Protein AF-G3F4I1-F1 (afdb_monomer_lite)

pLDDT: mean 98.04, std 0.76, range [95.25, 98.75]

Organism: Aspergillus ficuum (NCBI:txid5058)

Secondary structure (DSSP, 8-state):
-B-TTTT-EEEEEEE-TT-SSTTS--B--GGGHHHHH-TTSPEEEEEEEGGGTSPEEPPSSEE----TT----BS--EE--TT--SEE-

Radius of gyration: 16.93 Å; chains: 1; bounding box: 43×23×40 Å

InterPro domains:
  IPR011050 Pectin lyase fold/virulence factor [SSF51126] (1-89)
  IPR012334 Pectin lyase fold [G3DSA:2.160.20.10] (1-89)

Sequence (89 aa):
FDFTGTEGTETTTGCAPWGTASQCQVAINLHSWCDNYQASAPKVSVTYDKAGILPITVNSNKSIVGQGTKGVIKGKGLRVVSGAKNVII

Structure (mmCIF, N/CA/C/O backbone):
data_AF-G3F4I1-F1
#
_entry.id   AF-G3F4I1-F1
#
loop_
_atom_site.group_PDB
_atom_site.id
_atom_site.type_symbol
_atom_site.label_atom_id
_atom_site.label_alt_id
_atom_site.label_comp_id
_atom_site.label_asym_id
_atom_site.label_entity_id
_atom_site.label_seq_id
_atom_site.pdbx_PDB_ins_code
_atom_site.Cartn_x
_atom_site.Cartn_y
_atom_site.Cartn_z
_atom_site.occupancy
_atom_site.B_iso_or_equiv
_atom_site.auth_seq_id
_atom_site.auth_comp_id
_atom_site.auth_asym_id
_atom_site.auth_atom_id
_atom_site.pdbx_PDB_model_num
ATOM 1 N N . PHE A 1 1 ? -16.894 0.664 2.031 1.00 97.25 1 PHE A N 1
ATOM 2 C CA . PHE A 1 1 ? -16.133 1.918 1.906 1.00 97.25 1 PHE A CA 1
ATOM 3 C C . PHE A 1 1 ? -15.048 1.715 0.866 1.00 97.25 1 PHE A C 1
ATOM 5 O O . PHE A 1 1 ? -14.141 0.929 1.108 1.00 97.25 1 PHE A O 1
ATOM 12 N N . ASP A 1 2 ? -15.190 2.333 -0.307 1.00 98.44 2 ASP A N 1
ATOM 13 C CA . ASP A 1 2 ? -14.191 2.255 -1.378 1.00 98.44 2 ASP A CA 1
ATOM 14 C C . ASP A 1 2 ? -13.389 3.560 -1.410 1.00 98.44 2 ASP A C 1
ATOM 16 O O . ASP A 1 2 ? -13.967 4.632 -1.573 1.00 98.44 2 ASP A O 1
ATOM 20 N N . PHE A 1 3 ? -12.083 3.454 -1.181 1.00 98.69 3 PHE A N 1
ATOM 21 C CA . PHE A 1 3 ? -11.125 4.556 -1.224 1.00 98.69 3 PHE A CA 1
ATOM 22 C C . PHE A 1 3 ? -10.292 4.544 -2.511 1.00 98.69 3 PHE A C 1
ATOM 24 O O . PHE A 1 3 ? -9.429 5.399 -2.690 1.00 98.69 3 PHE A O 1
ATOM 31 N N . THR A 1 4 ? -10.518 3.592 -3.422 1.00 98.50 4 THR A N 1
ATOM 32 C CA . THR A 1 4 ? -9.872 3.625 -4.735 1.00 98.50 4 THR A CA 1
ATOM 33 C C . THR A 1 4 ? -10.206 4.950 -5.431 1.00 98.50 4 THR A C 1
ATOM 35 O O . THR A 1 4 ? -11.361 5.362 -5.508 1.00 98.50 4 THR A O 1
ATOM 38 N N . GLY A 1 5 ? -9.177 5.640 -5.907 1.00 98.25 5 GLY A N 1
ATOM 39 C CA . GLY A 1 5 ? -9.246 6.908 -6.616 1.00 98.25 5 GLY A CA 1
ATOM 40 C C . GLY A 1 5 ? -9.342 8.140 -5.721 1.00 98.25 5 GLY A C 1
ATOM 41 O O . GLY A 1 5 ? -9.175 9.246 -6.231 1.00 98.25 5 GLY A O 1
ATOM 42 N N . THR A 1 6 ? -9.547 8.004 -4.404 1.00 98.62 6 THR A N 1
ATOM 43 C CA . THR A 1 6 ? -9.777 9.175 -3.533 1.00 98.62 6 THR A CA 1
ATOM 44 C C . THR A 1 6 ? -8.552 10.074 -3.392 1.00 98.62 6 THR A C 1
ATOM 46 O O . THR A 1 6 ? -8.689 11.235 -3.020 1.00 98.62 6 THR A O 1
ATOM 49 N N . GLU A 1 7 ? -7.358 9.555 -3.685 1.00 98.50 7 GLU A N 1
A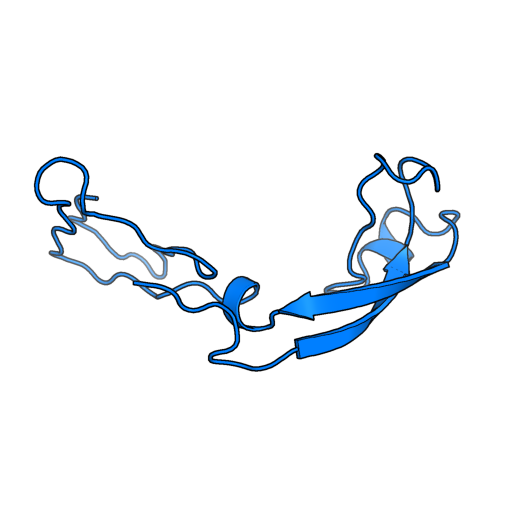TOM 50 C CA . GLU A 1 7 ? -6.095 10.306 -3.635 1.00 98.50 7 GLU A CA 1
ATOM 51 C C . GLU A 1 7 ? -5.411 10.405 -5.010 1.00 98.50 7 GLU A C 1
ATOM 53 O O . GLU A 1 7 ? -4.300 10.931 -5.117 1.00 98.50 7 GLU A O 1
ATOM 58 N N . GLY A 1 8 ? -6.089 9.954 -6.072 1.00 98.44 8 GLY A N 1
ATOM 59 C CA . GLY A 1 8 ? -5.577 9.905 -7.441 1.00 98.44 8 GLY A CA 1
ATOM 60 C C . GLY A 1 8 ? -4.507 8.833 -7.672 1.00 98.44 8 GLY A C 1
ATOM 61 O O . GLY A 1 8 ? -4.131 8.080 -6.775 1.00 98.44 8 GLY A O 1
ATOM 62 N N . THR A 1 9 ? -3.990 8.782 -8.897 1.00 98.44 9 THR A N 1
ATOM 63 C CA . THR A 1 9 ? -2.940 7.840 -9.308 1.00 98.44 9 THR A CA 1
ATOM 64 C C . THR A 1 9 ? -1.586 8.525 -9.446 1.00 98.44 9 THR A C 1
ATOM 66 O O . THR A 1 9 ? -1.504 9.736 -9.649 1.00 98.44 9 THR A O 1
ATOM 69 N N . GLU A 1 10 ? -0.519 7.740 -9.387 1.00 97.94 10 GLU A N 1
ATOM 70 C CA . GLU A 1 10 ? 0.848 8.174 -9.657 1.00 97.94 10 GLU A CA 1
ATOM 71 C C . GLU A 1 10 ? 1.507 7.210 -10.643 1.00 97.94 10 GLU A C 1
ATOM 73 O O . GLU A 1 10 ? 1.208 6.018 -10.628 1.00 97.94 10 GLU A O 1
ATOM 78 N N . THR A 1 11 ? 2.375 7.728 -11.516 1.00 98.50 11 THR A N 1
ATOM 79 C CA . THR A 1 11 ? 3.205 6.913 -12.412 1.00 98.50 11 THR A CA 1
ATOM 80 C C . THR A 1 11 ? 4.668 7.195 -12.126 1.00 98.50 11 THR A C 1
ATOM 82 O O . THR A 1 11 ? 5.107 8.339 -12.229 1.00 98.50 11 THR A O 1
ATOM 85 N N . THR A 1 12 ? 5.419 6.157 -11.773 1.00 98.06 12 THR A N 1
ATOM 86 C CA . THR A 1 12 ? 6.842 6.251 -11.431 1.00 98.06 12 THR A CA 1
ATOM 87 C C . THR A 1 12 ? 7.643 5.144 -12.111 1.00 98.06 12 THR A C 1
ATOM 89 O O . THR A 1 12 ? 7.095 4.247 -12.758 1.00 98.06 12 THR A O 1
ATOM 92 N N . THR A 1 13 ? 8.967 5.215 -11.987 1.00 98.56 13 THR A N 1
ATOM 93 C CA . THR A 1 13 ? 9.863 4.132 -12.400 1.00 98.56 13 THR A CA 1
ATOM 94 C C . THR A 1 13 ? 10.056 3.165 -11.234 1.00 98.56 13 THR A C 1
ATOM 96 O O . THR A 1 13 ? 10.577 3.546 -10.187 1.00 98.56 13 THR A O 1
ATOM 99 N N . GLY A 1 14 ? 9.651 1.913 -11.430 1.00 98.50 14 GLY A N 1
ATOM 100 C CA . GLY A 1 14 ? 9.871 0.780 -10.537 1.00 98.50 14 GLY A CA 1
ATOM 101 C C . GLY A 1 14 ? 10.856 -0.240 -11.114 1.00 98.50 14 GLY A C 1
ATOM 102 O O . GLY A 1 14 ? 11.618 0.063 -12.038 1.00 98.50 14 GLY A O 1
ATOM 103 N N . CYS A 1 15 ? 10.818 -1.467 -10.594 1.00 98.69 15 CYS A N 1
ATOM 104 C CA . CYS A 1 15 ? 11.629 -2.586 -11.078 1.00 98.69 15 CYS A CA 1
ATOM 105 C C . CYS A 1 15 ? 10.854 -3.913 -11.107 1.00 98.69 15 CYS A C 1
ATOM 107 O O . CYS A 1 15 ? 9.879 -4.089 -10.380 1.00 98.69 15 CYS A O 1
ATOM 109 N N . ALA A 1 16 ? 11.297 -4.862 -11.936 1.00 98.56 16 ALA A N 1
ATOM 110 C CA . ALA A 1 16 ? 10.703 -6.193 -12.095 1.00 98.56 16 ALA A CA 1
ATOM 111 C C . ALA A 1 16 ? 11.628 -7.307 -11.551 1.00 98.56 16 ALA A C 1
ATOM 113 O O . ALA A 1 16 ? 12.245 -8.034 -12.332 1.00 98.56 16 ALA A O 1
ATOM 114 N N . PRO A 1 17 ? 11.761 -7.455 -10.219 1.00 98.25 17 PRO A N 1
ATOM 115 C CA . PRO A 1 17 ? 12.715 -8.395 -9.621 1.00 98.25 17 PRO A CA 1
ATOM 116 C C . PRO A 1 17 ? 12.309 -9.872 -9.752 1.00 98.25 17 PRO A C 1
ATOM 118 O O . PRO A 1 17 ? 13.150 -10.751 -9.594 1.00 98.25 17 PRO A O 1
ATOM 121 N N . TRP A 1 18 ? 11.040 -10.161 -10.057 1.00 98.00 18 TRP A N 1
ATOM 122 C CA . TRP A 1 18 ? 10.497 -11.528 -10.124 1.00 98.00 18 TRP A CA 1
ATOM 123 C C . TRP A 1 18 ? 10.078 -11.944 -11.540 1.00 98.00 18 TRP A C 1
ATOM 125 O O . TRP A 1 18 ? 9.243 -12.830 -11.715 1.00 98.00 18 TRP A O 1
ATOM 135 N N . GLY A 1 19 ? 10.651 -11.298 -12.557 1.00 97.06 19 GLY A N 1
ATOM 136 C CA . GLY A 1 19 ? 10.331 -11.523 -13.966 1.00 97.06 19 GLY A CA 1
ATOM 137 C C . GLY A 1 19 ? 9.364 -10.491 -14.545 1.00 97.06 19 GLY A C 1
ATOM 138 O O . GLY A 1 19 ? 8.771 -9.684 -13.834 1.00 97.06 19 GLY A O 1
ATOM 139 N N . THR A 1 20 ? 9.238 -10.506 -15.872 1.00 96.62 20 THR A N 1
ATOM 140 C CA . THR A 1 20 ? 8.479 -9.519 -16.664 1.00 96.62 20 THR A CA 1
ATOM 141 C C . THR A 1 20 ? 7.233 -10.106 -17.330 1.00 96.62 20 THR A C 1
ATOM 143 O O . THR A 1 20 ? 6.600 -9.448 -18.155 1.00 96.62 20 THR A O 1
ATOM 146 N N . ALA A 1 21 ? 6.869 -11.348 -16.998 1.00 97.00 21 ALA A N 1
ATOM 147 C CA . ALA A 1 21 ? 5.630 -11.951 -17.477 1.00 97.00 21 ALA A CA 1
ATOM 148 C C . ALA A 1 21 ? 4.409 -11.252 -16.852 1.00 97.00 21 ALA A C 1
ATOM 150 O O . ALA A 1 21 ? 4.489 -10.705 -15.756 1.00 97.00 21 ALA A O 1
ATOM 151 N N . SER A 1 22 ? 3.252 -11.311 -17.514 1.00 95.25 22 SER A N 1
ATOM 152 C CA . SER A 1 22 ? 2.036 -10.586 -17.096 1.00 95.25 22 SER A CA 1
ATOM 153 C C . SER A 1 22 ? 1.467 -11.001 -15.733 1.00 95.25 22 SER A C 1
ATOM 155 O O . SER A 1 22 ? 0.677 -10.261 -15.156 1.00 95.25 22 SER A O 1
ATOM 157 N N . GLN A 1 23 ? 1.843 -12.179 -15.230 1.00 97.31 23 GLN A N 1
ATOM 158 C CA . GLN A 1 23 ? 1.450 -12.682 -13.908 1.00 97.31 23 GLN A CA 1
ATOM 159 C C . GLN A 1 23 ? 2.477 -12.350 -12.814 1.00 97.31 23 GLN A C 1
ATOM 161 O O . GLN A 1 23 ? 2.215 -12.585 -11.636 1.00 97.31 23 GLN A O 1
ATOM 166 N N . CYS A 1 24 ? 3.651 -11.830 -13.182 1.00 97.88 24 CYS A N 1
ATOM 167 C CA . CYS A 1 24 ? 4.659 -11.405 -12.222 1.00 97.88 24 CYS A CA 1
ATOM 168 C C . CYS A 1 24 ? 4.250 -10.065 -11.609 1.00 97.88 24 CYS A C 1
ATOM 170 O O . CYS A 1 24 ? 3.854 -9.132 -12.308 1.00 97.88 24 CYS A O 1
ATOM 172 N N . GLN A 1 25 ? 4.407 -9.946 -10.294 1.00 98.25 25 GLN A N 1
ATOM 173 C CA . GLN A 1 25 ? 4.349 -8.646 -9.644 1.00 98.25 25 GLN A CA 1
ATOM 174 C C . GLN A 1 25 ? 5.612 -7.837 -9.983 1.00 98.25 25 GLN A C 1
ATOM 176 O O . GLN A 1 25 ? 6.705 -8.385 -10.122 1.00 98.25 25 GLN A O 1
ATOM 181 N N . VAL A 1 26 ? 5.467 -6.517 -10.071 1.00 98.44 26 VAL A N 1
ATOM 182 C CA . VAL A 1 26 ? 6.582 -5.562 -10.126 1.00 98.44 26 VAL A CA 1
ATOM 183 C C . VAL A 1 26 ? 6.611 -4.730 -8.844 1.00 98.44 26 VAL A C 1
ATOM 185 O O . VAL A 1 26 ? 5.624 -4.664 -8.108 1.00 98.44 26 VAL A O 1
ATOM 188 N N . ALA A 1 27 ? 7.742 -4.100 -8.554 1.00 98.44 27 ALA A N 1
ATOM 189 C CA . ALA A 1 27 ? 7.938 -3.286 -7.364 1.00 98.44 27 ALA A CA 1
ATOM 190 C C . ALA A 1 27 ? 7.937 -1.792 -7.707 1.00 98.44 27 ALA A C 1
ATOM 192 O O . ALA A 1 27 ? 8.579 -1.360 -8.665 1.00 98.44 27 ALA A O 1
ATOM 193 N N . ILE A 1 28 ? 7.257 -0.991 -6.885 1.00 98.56 28 ILE A N 1
ATOM 194 C CA . ILE A 1 28 ? 7.429 0.468 -6.855 1.00 98.56 28 ILE A CA 1
ATOM 195 C C . ILE A 1 28 ? 8.811 0.751 -6.250 1.00 98.56 28 ILE A C 1
ATOM 197 O O . ILE A 1 28 ? 9.156 0.151 -5.231 1.00 98.56 28 ILE A O 1
ATOM 201 N N . ASN A 1 29 ? 9.589 1.678 -6.822 1.00 98.25 29 ASN A N 1
ATOM 202 C CA . ASN A 1 29 ? 10.893 2.067 -6.266 1.00 98.25 29 ASN A CA 1
ATOM 203 C C . ASN A 1 29 ? 10.755 3.001 -5.046 1.00 98.25 29 ASN A C 1
ATOM 205 O O . ASN A 1 29 ? 11.307 4.100 -4.998 1.00 98.25 29 ASN A O 1
ATOM 209 N N . LEU A 1 30 ? 9.960 2.590 -4.060 1.00 96.56 30 LEU A N 1
ATOM 210 C CA . LEU A 1 30 ? 9.724 3.365 -2.851 1.00 96.56 30 LEU A CA 1
ATOM 211 C C . LEU A 1 30 ? 10.987 3.347 -1.980 1.00 96.56 30 LEU A C 1
ATOM 213 O O . LEU A 1 30 ? 11.572 2.289 -1.759 1.00 96.56 30 LEU A O 1
ATOM 217 N N . HIS A 1 31 ? 11.414 4.516 -1.492 1.00 96.31 31 HIS A N 1
ATOM 218 C CA . HIS A 1 31 ? 12.628 4.671 -0.672 1.00 96.31 31 HIS A CA 1
ATOM 219 C C . HIS A 1 31 ? 13.897 4.062 -1.308 1.00 96.31 31 HIS A C 1
ATOM 221 O O . HIS A 1 31 ? 14.744 3.513 -0.604 1.00 96.31 31 HIS A O 1
ATOM 227 N N . SER A 1 32 ? 14.014 4.133 -2.641 1.00 97.88 32 SER A N 1
ATOM 228 C CA . SER A 1 32 ? 15.133 3.557 -3.405 1.00 97.88 32 SER A CA 1
ATOM 229 C C . SER A 1 32 ? 15.295 2.043 -3.216 1.00 97.88 32 SER A C 1
ATOM 231 O O . SER A 1 32 ? 16.402 1.515 -3.306 1.00 97.88 32 SER A O 1
ATOM 233 N N . TRP A 1 33 ? 14.209 1.314 -2.932 1.00 98.50 33 TRP A N 1
ATOM 234 C CA . TRP A 1 33 ? 14.277 -0.130 -2.702 1.00 98.50 33 TRP A CA 1
ATOM 235 C C . TRP A 1 33 ? 14.825 -0.900 -3.909 1.00 98.50 33 TRP A C 1
ATOM 237 O O . TRP A 1 33 ? 15.663 -1.783 -3.732 1.00 98.50 33 TRP A O 1
ATOM 247 N N . CYS A 1 34 ? 14.409 -0.549 -5.130 1.00 98.56 34 CYS A N 1
ATOM 248 C CA . CYS A 1 34 ? 14.938 -1.180 -6.337 1.00 98.56 34 CYS A CA 1
ATOM 249 C C . CYS A 1 34 ? 16.444 -0.947 -6.451 1.00 98.56 34 CYS A C 1
ATOM 251 O O 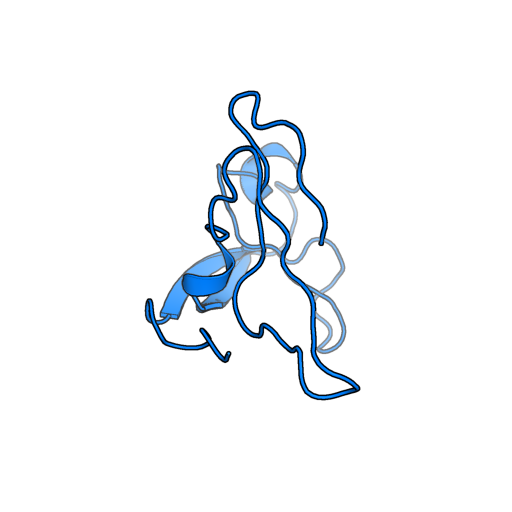. CYS A 1 34 ? 17.190 -1.890 -6.684 1.00 98.56 34 CYS A O 1
ATOM 253 N N . ASP A 1 35 ? 16.895 0.283 -6.215 1.00 97.75 35 ASP A N 1
ATOM 254 C CA . ASP A 1 35 ? 18.307 0.644 -6.340 1.00 97.75 35 ASP A CA 1
ATOM 255 C C . ASP A 1 35 ? 19.168 -0.042 -5.264 1.00 97.75 35 ASP A C 1
ATOM 257 O O . ASP A 1 35 ? 20.272 -0.499 -5.549 1.00 97.75 35 ASP A O 1
ATOM 261 N N . ASN A 1 36 ? 18.649 -0.164 -4.039 1.00 98.25 36 ASN A N 1
ATOM 262 C CA . ASN A 1 36 ? 19.395 -0.686 -2.893 1.00 98.25 36 ASN A CA 1
ATOM 263 C C . ASN A 1 36 ? 19.367 -2.218 -2.778 1.00 98.25 36 ASN A C 1
ATOM 265 O O . ASN A 1 36 ? 20.325 -2.808 -2.284 1.00 98.25 36 ASN A O 1
ATOM 269 N N . TYR A 1 37 ? 18.277 -2.871 -3.198 1.00 98.06 37 TYR A N 1
ATOM 270 C CA . TYR A 1 37 ? 18.060 -4.305 -2.959 1.00 98.06 37 TYR A CA 1
ATOM 271 C C . TYR A 1 37 ? 17.925 -5.139 -4.231 1.00 98.06 37 TYR A C 1
ATOM 273 O O . TYR A 1 37 ? 18.053 -6.359 -4.167 1.00 98.06 37 TYR A O 1
ATOM 281 N N . GLN A 1 38 ? 17.650 -4.512 -5.375 1.00 98.00 38 GLN A N 1
ATOM 282 C CA . GLN A 1 38 ? 17.405 -5.183 -6.654 1.00 98.00 38 GLN A CA 1
ATOM 283 C C . GLN A 1 38 ? 18.048 -4.398 -7.807 1.00 98.00 38 GLN A C 1
ATOM 285 O O . GLN A 1 38 ? 17.437 -4.200 -8.855 1.00 98.00 38 GLN A O 1
ATOM 290 N N . ALA A 1 39 ? 19.287 -3.933 -7.613 1.00 96.69 39 ALA A N 1
ATOM 291 C CA . ALA A 1 39 ? 19.959 -2.995 -8.519 1.00 96.69 39 ALA A CA 1
ATOM 292 C C . ALA A 1 39 ? 20.084 -3.499 -9.971 1.00 96.69 39 ALA A C 1
ATOM 294 O O . ALA A 1 39 ? 20.163 -2.703 -10.905 1.00 96.69 39 ALA A O 1
ATOM 2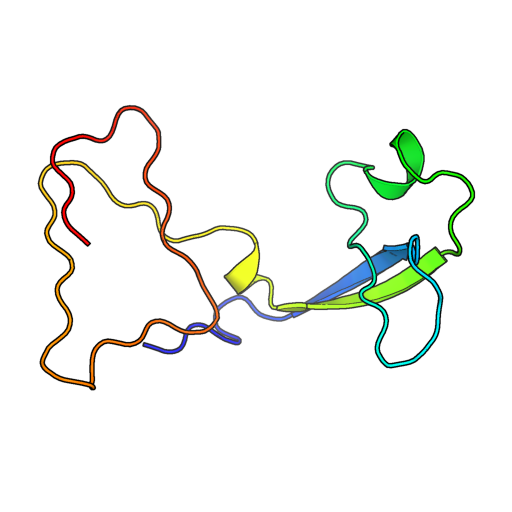95 N N . SER A 1 40 ? 20.111 -4.822 -10.165 1.00 97.62 40 SER A N 1
ATOM 296 C CA . SER A 1 40 ? 20.173 -5.474 -11.477 1.00 97.62 40 SER A CA 1
ATOM 297 C C . SER A 1 40 ? 18.801 -5.784 -12.086 1.00 97.62 40 SER A C 1
ATOM 299 O O . SER A 1 40 ? 18.739 -6.248 -13.226 1.00 97.62 40 SER A O 1
ATOM 301 N N . ALA A 1 41 ? 17.701 -5.554 -11.363 1.00 98.38 41 ALA A N 1
ATOM 302 C CA . ALA A 1 41 ? 16.365 -5.830 -11.867 1.00 98.38 41 ALA A CA 1
ATOM 303 C C . ALA A 1 41 ? 15.993 -4.861 -13.008 1.00 98.38 41 ALA A C 1
ATOM 305 O O . ALA A 1 41 ? 16.296 -3.665 -12.933 1.00 98.38 41 ALA A O 1
ATOM 306 N N . PRO A 1 42 ? 15.291 -5.334 -14.057 1.00 98.31 42 PRO A N 1
ATOM 307 C CA . PRO A 1 42 ? 14.823 -4.472 -15.136 1.00 98.31 42 PRO A CA 1
ATOM 308 C C . PRO A 1 42 ? 13.948 -3.335 -14.608 1.00 98.31 42 PRO A C 1
ATOM 310 O O . PRO A 1 42 ? 13.041 -3.567 -13.806 1.00 98.31 42 PRO A O 1
ATOM 313 N N . LYS A 1 43 ? 14.193 -2.111 -15.086 1.00 98.19 43 LYS A N 1
ATOM 314 C CA . LYS A 1 43 ? 13.347 -0.953 -14.777 1.00 98.19 43 LYS A CA 1
ATOM 315 C C . LYS A 1 43 ? 12.037 -1.040 -15.552 1.00 98.19 43 LYS A C 1
ATOM 317 O O . LYS A 1 43 ? 12.037 -1.395 -16.728 1.00 98.19 43 LYS A O 1
ATOM 322 N N . VAL A 1 44 ? 10.933 -0.680 -14.906 1.00 98.12 44 VAL A N 1
ATOM 323 C CA . VAL A 1 44 ? 9.592 -0.695 -15.508 1.00 98.12 44 VAL A CA 1
ATOM 324 C C . VAL A 1 44 ? 8.807 0.548 -15.103 1.00 98.12 44 VAL A C 1
ATOM 326 O O . VAL A 1 44 ? 9.028 1.096 -14.025 1.00 98.12 44 VAL A O 1
ATOM 329 N N . SER A 1 45 ? 7.885 1.001 -15.952 1.00 98.19 45 SER A N 1
ATOM 330 C CA . SER A 1 45 ? 6.913 2.021 -15.548 1.00 98.19 45 SER A CA 1
ATOM 331 C C . SER A 1 45 ? 5.825 1.366 -14.700 1.00 98.19 45 SER A C 1
ATOM 333 O O . SER A 1 45 ? 5.304 0.314 -15.068 1.00 98.19 45 SER A O 1
ATOM 335 N N . VAL A 1 46 ? 5.503 1.970 -13.558 1.00 98.06 46 VAL A N 1
ATOM 336 C CA . VAL A 1 46 ? 4.461 1.493 -12.647 1.00 98.06 46 VAL A CA 1
ATOM 337 C C . VAL A 1 46 ? 3.463 2.618 -12.425 1.00 98.06 46 VAL A C 1
ATOM 339 O O . VAL A 1 46 ? 3.854 3.707 -12.012 1.00 98.06 46 VAL A O 1
ATOM 342 N N . THR A 1 47 ? 2.181 2.339 -12.654 1.00 98.31 47 THR A N 1
ATOM 343 C CA . THR A 1 47 ? 1.073 3.229 -12.290 1.00 98.31 47 THR A CA 1
ATOM 344 C C . THR A 1 47 ? 0.284 2.602 -11.150 1.00 98.31 47 THR A C 1
ATOM 346 O O . THR A 1 47 ? -0.131 1.448 -11.250 1.00 98.31 47 THR A O 1
ATOM 349 N N . TYR A 1 48 ? 0.070 3.343 -10.066 1.00 98.19 48 TYR A N 1
ATOM 350 C CA . TYR A 1 48 ? -0.655 2.856 -8.893 1.00 98.19 48 TYR A CA 1
ATOM 351 C C . TYR A 1 48 ? -1.565 3.926 -8.295 1.00 98.19 48 TYR A C 1
ATOM 353 O O . TYR A 1 48 ? -1.403 5.124 -8.527 1.00 98.19 48 TYR A O 1
ATOM 361 N N . ASP A 1 49 ? -2.537 3.471 -7.510 1.00 98.50 49 ASP A N 1
ATOM 362 C CA . ASP A 1 49 ? -3.419 4.328 -6.726 1.00 98.50 49 ASP A CA 1
ATOM 363 C C . ASP A 1 49 ? -2.713 4.792 -5.446 1.00 98.50 49 ASP A C 1
ATOM 365 O O . ASP A 1 49 ? -2.249 3.969 -4.649 1.00 98.50 49 ASP A O 1
ATOM 369 N N . LYS A 1 50 ? -2.637 6.109 -5.231 1.00 98.19 50 LYS A N 1
ATOM 370 C CA . LYS A 1 50 ? -1.956 6.681 -4.064 1.00 98.19 50 LYS A CA 1
ATOM 371 C C . LYS A 1 50 ? -2.675 6.375 -2.753 1.00 98.19 50 LYS A C 1
ATOM 373 O O . LYS A 1 50 ? -2.011 6.286 -1.720 1.00 98.19 50 LYS A O 1
ATOM 378 N N . ALA A 1 51 ? -3.989 6.132 -2.780 1.00 98.50 51 ALA A N 1
ATOM 379 C CA . ALA A 1 51 ? -4.763 5.859 -1.574 1.00 98.50 51 ALA A CA 1
ATOM 380 C C . ALA A 1 51 ? -4.249 4.617 -0.828 1.00 98.50 51 ALA A C 1
ATOM 382 O O . ALA A 1 51 ? -4.315 4.577 0.404 1.00 98.50 51 ALA A O 1
ATOM 383 N N . GLY A 1 52 ? -3.675 3.646 -1.547 1.00 98.12 52 GLY A N 1
ATOM 384 C CA . GLY A 1 52 ? -3.110 2.425 -0.974 1.00 98.12 52 GLY A CA 1
ATOM 385 C C . GLY A 1 52 ? -1.779 2.611 -0.235 1.00 98.12 52 GLY A C 1
ATOM 386 O O . GLY A 1 52 ? -1.426 1.754 0.573 1.00 98.12 52 GLY A O 1
ATOM 387 N N . ILE A 1 53 ? -1.052 3.712 -0.468 1.00 97.75 53 ILE A N 1
ATOM 388 C CA . ILE A 1 53 ? 0.309 3.914 0.062 1.00 97.75 53 ILE A CA 1
ATOM 389 C C . ILE A 1 53 ? 0.301 4.256 1.557 1.00 97.75 53 ILE A C 1
ATOM 391 O O . ILE A 1 53 ? 1.088 3.702 2.324 1.00 97.75 53 ILE A O 1
ATOM 395 N N . LEU A 1 54 ? -0.588 5.155 1.994 1.00 97.44 54 LEU A N 1
ATOM 396 C CA . LEU A 1 54 ? -0.686 5.580 3.394 1.00 97.44 54 LEU A CA 1
ATOM 397 C C . LEU A 1 54 ? -2.012 5.108 4.011 1.00 97.44 54 LEU A C 1
ATOM 399 O O . LEU A 1 54 ? -3.039 5.707 3.717 1.00 97.44 54 LEU A O 1
ATOM 403 N N . PRO A 1 55 ? -2.044 4.089 4.885 1.00 98.19 55 PRO A N 1
ATOM 404 C CA . PRO A 1 55 ? -3.305 3.573 5.427 1.00 98.19 55 PRO A CA 1
ATOM 405 C C . PRO A 1 55 ? -3.980 4.525 6.439 1.00 98.19 55 PRO A C 1
ATOM 407 O O . PRO A 1 55 ? -3.359 5.461 6.944 1.00 98.19 55 PRO A O 1
ATOM 410 N N . ILE A 1 56 ? -5.248 4.268 6.780 1.00 98.69 56 ILE A N 1
ATOM 411 C CA . ILE A 1 56 ? -6.020 5.041 7.772 1.00 98.69 56 ILE A CA 1
ATOM 412 C C . ILE A 1 56 ? -5.457 4.794 9.177 1.00 98.69 56 ILE A C 1
ATOM 414 O O . ILE A 1 56 ? -5.405 3.652 9.635 1.00 98.69 56 ILE A O 1
ATOM 418 N N . THR A 1 57 ? -5.075 5.857 9.889 1.00 98.62 57 THR A N 1
ATOM 419 C CA . THR A 1 57 ? -4.588 5.748 11.274 1.00 98.62 57 THR A CA 1
ATOM 420 C C . THR A 1 57 ? -5.734 5.416 12.234 1.00 98.62 57 THR A C 1
ATOM 422 O O . THR A 1 57 ? -6.695 6.177 12.348 1.00 98.62 57 THR A O 1
ATOM 425 N N . VAL A 1 58 ? -5.607 4.306 12.964 1.00 98.69 58 VAL A N 1
ATOM 426 C CA . VAL A 1 58 ? -6.557 3.886 14.003 1.00 98.69 58 VAL A CA 1
ATOM 427 C C . VAL A 1 58 ? -5.981 4.208 15.383 1.00 98.69 58 VAL A C 1
ATOM 429 O O . VAL A 1 58 ? -4.933 3.693 15.768 1.00 98.69 58 VAL A O 1
ATOM 432 N N . ASN A 1 59 ? -6.678 5.071 16.124 1.00 98.69 59 ASN A N 1
ATOM 433 C CA . ASN A 1 59 ? -6.285 5.509 17.468 1.00 98.69 59 ASN A CA 1
ATOM 434 C C . ASN A 1 59 ? -6.780 4.554 18.566 1.00 98.69 59 ASN A C 1
ATOM 436 O O . ASN A 1 59 ? -7.580 3.656 18.314 1.00 98.69 59 ASN A O 1
ATOM 440 N N . SER A 1 60 ? -6.347 4.788 19.808 1.00 98.75 60 SER A N 1
ATOM 441 C CA . SER A 1 60 ? -6.751 3.992 20.973 1.00 98.75 60 SER A CA 1
ATOM 442 C C . SER A 1 60 ? -8.262 3.989 21.228 1.00 98.75 60 SER A C 1
ATOM 444 O O . SER A 1 60 ? -8.967 4.953 20.897 1.00 98.75 60 SER A O 1
ATOM 446 N N . ASN A 1 61 ? -8.741 2.938 21.899 1.00 98.62 61 ASN A N 1
ATOM 447 C CA . ASN A 1 61 ? -10.139 2.752 22.301 1.00 98.62 61 ASN A CA 1
ATOM 448 C C . ASN A 1 61 ? -11.088 2.856 21.094 1.00 98.62 61 ASN A C 1
ATOM 450 O O . ASN A 1 61 ? -11.929 3.761 21.017 1.00 98.62 61 ASN A O 1
ATOM 454 N N . LYS A 1 62 ? -10.880 1.990 20.097 1.00 98.69 62 LYS A N 1
ATOM 455 C CA . LYS A 1 62 ? -11.713 1.894 18.887 1.00 98.69 62 LYS A CA 1
ATOM 456 C C . LYS A 1 62 ? -12.140 0.453 18.654 1.00 98.69 62 LYS A C 1
ATOM 458 O O . LYS A 1 62 ? -11.353 -0.465 18.859 1.00 98.69 62 LYS A O 1
ATOM 463 N N . SER A 1 63 ? -13.366 0.282 18.176 1.00 98.56 63 SER A N 1
ATOM 464 C CA . SER A 1 63 ? -13.897 -1.003 17.725 1.00 98.56 63 SER A CA 1
ATOM 465 C C . SER A 1 63 ? -14.491 -0.810 16.334 1.00 98.56 63 SER A C 1
ATOM 467 O O . SER A 1 63 ? -15.442 -0.048 16.172 1.00 98.56 63 SER A O 1
ATOM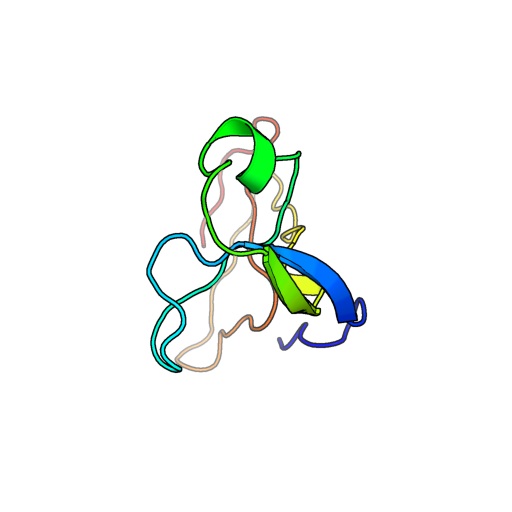 469 N N . ILE A 1 64 ? -13.887 -1.436 15.328 1.00 98.25 64 ILE A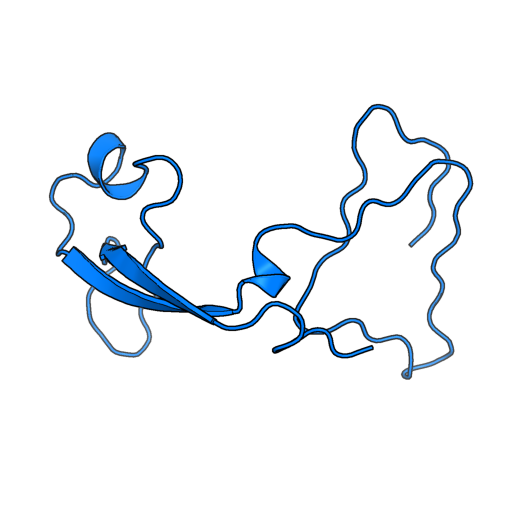 N 1
ATOM 470 C CA . ILE A 1 64 ? -14.271 -1.323 13.919 1.00 98.25 64 ILE A CA 1
ATOM 471 C C . ILE A 1 64 ? -14.906 -2.649 13.521 1.00 98.25 64 ILE A C 1
ATOM 473 O O . ILE A 1 64 ? -14.212 -3.560 13.107 1.00 98.25 64 ILE A O 1
ATOM 477 N N . VAL A 1 65 ? -16.226 -2.764 13.663 1.00 98.00 65 VAL A N 1
ATOM 478 C CA . VAL A 1 65 ? -16.938 -4.031 13.445 1.00 98.00 65 VAL A CA 1
ATOM 479 C C . VAL A 1 65 ? -17.793 -3.949 12.184 1.00 98.00 65 VAL A C 1
ATOM 481 O O . VAL A 1 65 ? -18.583 -3.019 12.010 1.00 98.00 65 VAL A O 1
ATOM 484 N N . GLY A 1 66 ? -17.647 -4.933 11.297 1.00 97.94 66 GLY A N 1
ATOM 485 C CA . GLY A 1 66 ? -18.515 -5.098 10.133 1.00 97.94 66 GLY A CA 1
ATOM 486 C C . GLY A 1 66 ? -19.890 -5.661 10.506 1.00 97.94 66 GLY A C 1
ATOM 487 O O . GLY A 1 66 ? -20.003 -6.533 11.363 1.00 97.94 66 GLY A O 1
ATOM 488 N N . GLN A 1 67 ? -20.952 -5.199 9.838 1.00 97.62 67 GLN A N 1
ATOM 489 C CA . GLN A 1 67 ? -22.294 -5.770 10.003 1.00 97.62 67 GLN A CA 1
ATOM 490 C C . GLN A 1 67 ? -22.539 -6.885 8.976 1.00 97.62 67 GLN A C 1
ATOM 492 O O . GLN A 1 67 ? -22.651 -6.615 7.775 1.00 97.62 67 GLN A O 1
ATOM 497 N N . GLY A 1 68 ? -22.666 -8.129 9.447 1.00 96.56 68 GLY A N 1
ATOM 498 C CA . GLY A 1 68 ? -22.858 -9.294 8.578 1.00 96.56 68 GLY A CA 1
ATOM 499 C C . GLY A 1 68 ? -21.760 -9.375 7.515 1.00 96.56 68 GLY A C 1
ATOM 500 O O . GLY A 1 68 ? -20.579 -9.294 7.831 1.00 96.56 68 GLY A O 1
ATOM 501 N N . THR A 1 69 ? -22.147 -9.459 6.242 1.00 95.88 69 THR A N 1
ATOM 502 C CA . THR A 1 69 ? -21.224 -9.513 5.092 1.00 95.88 69 THR A CA 1
ATOM 503 C C . THR A 1 69 ? -20.957 -8.150 4.438 1.00 95.88 69 THR A C 1
ATOM 505 O O . THR A 1 69 ? -20.337 -8.084 3.380 1.00 95.88 69 THR A O 1
ATOM 508 N N . LYS A 1 70 ? -21.432 -7.044 5.030 1.00 95.50 70 LYS A N 1
ATOM 509 C CA . LYS A 1 70 ? -21.385 -5.703 4.411 1.00 95.50 70 LYS A CA 1
ATOM 510 C C . LYS A 1 70 ? -20.131 -4.897 4.764 1.00 95.50 70 LYS A C 1
ATOM 512 O O . LYS A 1 70 ? -19.839 -3.897 4.109 1.00 95.50 70 LYS A O 1
ATOM 517 N N . GLY A 1 71 ? -19.422 -5.280 5.825 1.00 96.62 71 GLY A N 1
ATOM 518 C CA . GLY A 1 71 ? -18.250 -4.556 6.315 1.00 96.62 71 GLY A CA 1
ATOM 519 C C . GLY A 1 71 ? -17.043 -4.741 5.401 1.00 96.62 71 GLY A C 1
ATOM 520 O O . GLY A 1 71 ? -16.307 -5.705 5.556 1.00 96.62 71 GLY A O 1
ATOM 521 N N . VAL A 1 72 ? -16.836 -3.818 4.460 1.00 97.56 72 VAL A N 1
ATOM 522 C CA . VAL A 1 72 ? -15.704 -3.859 3.521 1.00 97.56 72 VAL A CA 1
ATOM 523 C C . VAL A 1 72 ? -15.026 -2.494 3.444 1.00 97.56 72 VAL A C 1
ATOM 525 O O . VAL A 1 72 ? -15.695 -1.470 3.269 1.00 97.56 72 VAL A O 1
ATOM 528 N N . ILE A 1 73 ? -13.695 -2.491 3.518 1.00 98.44 73 ILE A N 1
ATOM 529 C CA . ILE A 1 73 ? -12.832 -1.366 3.143 1.00 98.44 73 ILE A CA 1
ATOM 530 C C . ILE A 1 73 ? -12.026 -1.803 1.916 1.00 98.44 73 ILE A C 1
ATOM 532 O O . ILE A 1 73 ? -11.429 -2.877 1.921 1.00 98.44 73 ILE A O 1
ATOM 536 N N . LYS A 1 74 ? -12.032 -0.993 0.857 1.00 98.56 74 LYS A N 1
ATOM 537 C CA . LYS A 1 74 ? -11.327 -1.251 -0.404 1.00 98.56 74 LYS A CA 1
ATOM 538 C C . LYS A 1 74 ? -10.427 -0.067 -0.750 1.00 98.56 74 LYS A C 1
ATOM 540 O O . LYS A 1 74 ? -10.752 1.068 -0.420 1.00 98.56 74 LYS A O 1
ATOM 545 N N . GLY A 1 75 ? -9.285 -0.341 -1.378 1.00 98.19 75 GLY A N 1
ATOM 546 C CA . GLY A 1 75 ? -8.357 0.679 -1.882 1.00 98.19 75 GLY A CA 1
ATOM 547 C C . GLY A 1 75 ? -7.449 1.320 -0.828 1.00 98.19 75 GLY A C 1
ATOM 548 O O . GLY A 1 75 ? -6.487 1.986 -1.191 1.00 98.19 75 GLY A O 1
ATOM 549 N N . LYS A 1 76 ? -7.707 1.096 0.468 1.00 98.56 76 LYS A N 1
ATOM 550 C CA . LYS A 1 76 ? -6.915 1.645 1.575 1.00 98.56 76 LYS A CA 1
ATOM 551 C C . LYS A 1 76 ? -6.949 0.718 2.789 1.00 98.56 76 LYS A C 1
ATOM 553 O O . LYS A 1 76 ? -7.987 0.141 3.096 1.00 98.56 76 LYS A O 1
ATOM 558 N N . GLY A 1 77 ? -5.813 0.563 3.469 1.00 98.50 77 GLY A N 1
ATOM 559 C CA . GLY A 1 77 ? -5.701 -0.267 4.674 1.00 98.50 77 GLY A CA 1
ATOM 560 C C . GLY A 1 77 ? -5.999 0.485 5.977 1.00 98.50 77 GLY A C 1
ATOM 561 O O . GLY A 1 77 ? -6.210 1.699 5.982 1.00 98.50 77 GLY A O 1
ATOM 562 N N . LEU A 1 78 ? -5.919 -0.236 7.098 1.00 98.62 78 LEU A N 1
ATOM 563 C CA . LEU A 1 78 ? -5.897 0.314 8.458 1.00 98.62 78 LEU A CA 1
ATOM 564 C C . LEU A 1 78 ? -4.477 0.215 9.033 1.00 98.62 78 LEU A C 1
ATOM 566 O O . LEU A 1 78 ? -3.769 -0.756 8.777 1.00 98.62 78 LEU A O 1
ATOM 570 N N . ARG A 1 79 ? -4.055 1.204 9.826 1.00 98.50 79 ARG A N 1
ATOM 571 C CA . ARG A 1 79 ? -2.738 1.239 10.473 1.00 98.50 79 ARG A CA 1
ATOM 572 C C . ARG A 1 79 ? -2.863 1.646 11.941 1.00 98.50 79 ARG A C 1
ATOM 574 O O . ARG A 1 79 ? -3.245 2.774 12.245 1.00 98.50 79 ARG A O 1
ATOM 581 N N . VAL A 1 80 ? -2.485 0.739 12.841 1.00 98.50 80 VAL A N 1
ATOM 582 C CA . VAL A 1 80 ? -2.385 0.972 14.292 1.00 98.50 80 VAL A CA 1
ATOM 583 C C . VAL A 1 80 ? -0.917 1.246 14.622 1.00 98.50 80 VAL A C 1
ATOM 585 O O . VAL A 1 80 ? -0.077 0.363 14.488 1.00 98.50 80 VAL A O 1
ATOM 588 N N . VAL A 1 81 ? -0.585 2.482 14.988 1.00 98.44 81 VAL A N 1
ATOM 589 C CA . VAL A 1 81 ? 0.800 2.947 15.208 1.00 98.44 81 VAL A CA 1
ATOM 590 C C . VAL A 1 81 ? 0.867 3.900 16.402 1.00 98.44 81 VAL A C 1
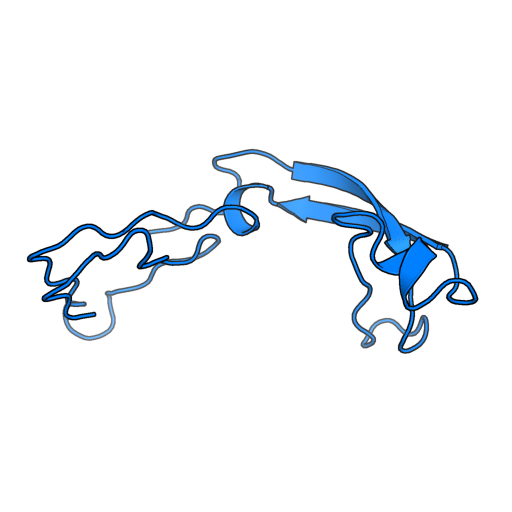ATOM 592 O O . VAL A 1 81 ? -0.141 4.149 17.060 1.00 98.44 81 VAL A O 1
ATOM 595 N N . SER A 1 82 ? 2.057 4.437 16.690 1.00 98.00 82 SER A N 1
ATOM 596 C CA . SER A 1 82 ? 2.266 5.509 17.677 1.00 98.00 82 SER A CA 1
ATOM 597 C C . SER A 1 82 ? 1.789 5.161 19.093 1.00 98.00 82 SER A C 1
ATOM 599 O O . SER A 1 82 ? 1.317 6.023 19.829 1.00 98.00 82 SER A O 1
ATOM 601 N N . GLY A 1 83 ? 1.883 3.884 19.474 1.00 98.31 83 GLY A N 1
ATOM 602 C CA . GLY A 1 83 ? 1.464 3.406 20.794 1.00 98.31 83 GLY A CA 1
ATOM 603 C C . GLY A 1 83 ? -0.053 3.324 20.995 1.00 98.31 83 GLY A C 1
ATOM 604 O O . GLY A 1 83 ? -0.505 3.220 22.137 1.00 98.31 83 GLY A O 1
ATOM 605 N N . ALA A 1 84 ? -0.848 3.369 19.918 1.00 98.62 84 ALA A N 1
ATOM 606 C CA . ALA A 1 84 ? -2.283 3.131 19.999 1.00 98.62 84 ALA A CA 1
ATOM 607 C C . ALA A 1 84 ? -2.571 1.758 20.632 1.00 98.62 84 ALA A C 1
ATOM 609 O O . ALA A 1 84 ? -1.955 0.750 20.288 1.00 98.62 84 ALA A O 1
ATOM 610 N N . LYS A 1 85 ? -3.510 1.731 21.580 1.00 98.62 85 LYS A N 1
ATOM 611 C CA . LYS A 1 85 ? -3.843 0.549 22.384 1.00 98.62 85 LYS A CA 1
ATOM 612 C C . LYS A 1 85 ? -5.345 0.408 22.563 1.00 98.62 85 LYS A C 1
ATOM 614 O O . LYS A 1 85 ? -6.077 1.389 22.448 1.00 98.62 85 LYS A O 1
ATOM 619 N N . ASN A 1 86 ? -5.791 -0.795 22.910 1.00 98.62 86 ASN A N 1
ATOM 620 C CA . ASN A 1 86 ? -7.213 -1.117 23.042 1.00 98.62 86 ASN A CA 1
ATOM 621 C C . ASN A 1 86 ? -7.976 -0.870 21.723 1.00 98.62 86 ASN A C 1
ATOM 623 O O . ASN A 1 86 ? -8.811 0.030 21.618 1.00 98.62 86 ASN A O 1
ATOM 627 N N . VAL A 1 87 ? -7.609 -1.630 20.691 1.00 98.75 87 VAL A N 1
ATOM 628 C CA . VAL A 1 87 ? -8.219 -1.585 19.357 1.00 98.75 87 VAL A CA 1
ATOM 629 C C . VAL A 1 87 ? -8.782 -2.967 19.034 1.00 98.75 87 VAL A C 1
ATOM 631 O O . VAL A 1 87 ? -8.088 -3.963 19.215 1.00 98.75 87 VAL A O 1
ATOM 634 N N . ILE A 1 88 ? -10.024 -3.010 18.555 1.00 98.69 88 ILE A N 1
ATOM 635 C CA . ILE A 1 88 ? -10.705 -4.206 18.045 1.00 98.69 88 ILE A CA 1
ATOM 636 C C . ILE A 1 88 ? -11.062 -3.924 16.585 1.00 98.69 88 ILE A C 1
ATOM 638 O O . ILE A 1 88 ? -11.635 -2.873 16.290 1.00 98.69 88 ILE A O 1
ATOM 642 N N . ILE A 1 89 ? -10.709 -4.830 15.681 1.00 96.56 89 ILE A N 1
ATOM 643 C CA . ILE A 1 89 ? -11.073 -4.787 14.260 1.00 96.56 89 ILE A CA 1
ATOM 644 C C . ILE A 1 89 ? -11.653 -6.153 13.922 1.00 96.56 89 ILE A C 1
ATOM 646 O O . ILE A 1 89 ? -10.951 -7.141 14.229 1.00 96.56 89 ILE A O 1
#

Foldseek 3Di:
DECFCVQHKDKDKWFQQPDDDPPGDTDDCPPNCCVPPVVPTDIDIDMDGPQAVDAAEDAAPEAQDDDDPRRDYHPHHYDHDDPGDHYHD